Protein AF-A0A9E4T5V3-F1 (afdb_monomer_lite)

pLDDT: mean 84.95, std 10.55, range [39.22, 95.31]

Radius of gyration: 14.75 Å; chains: 1; bounding box: 34×35×38 Å

Structure (mmCIF, N/CA/C/O backbone):
data_AF-A0A9E4T5V3-F1
#
_entry.id   AF-A0A9E4T5V3-F1
#
loop_
_atom_site.group_PDB
_atom_site.id
_atom_site.type_symbol
_atom_site.label_atom_id
_atom_site.label_alt_id
_atom_site.label_comp_id
_atom_site.label_asym_id
_atom_site.label_entity_id
_atom_site.label_seq_id
_ato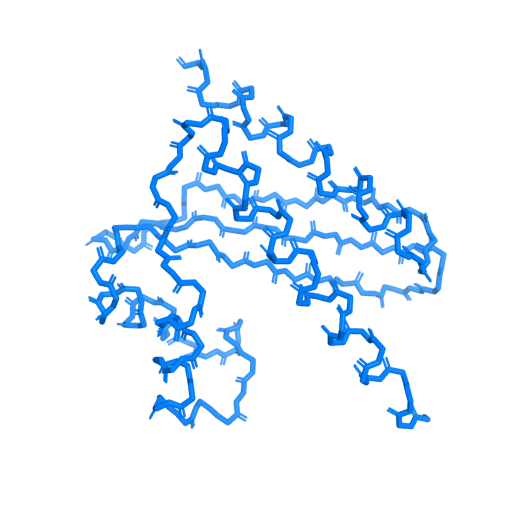m_site.pdbx_PDB_ins_code
_atom_site.Cartn_x
_atom_site.Cartn_y
_atom_site.Cartn_z
_atom_site.occupancy
_atom_site.B_iso_or_equiv
_atom_site.auth_seq_id
_atom_site.auth_comp_id
_atom_site.auth_asym_id
_atom_site.auth_atom_id
_atom_site.pdbx_PDB_model_num
ATOM 1 N N . MET A 1 1 ? 10.022 -7.670 -22.478 1.00 39.22 1 MET A N 1
ATOM 2 C CA . MET A 1 1 ? 11.188 -8.328 -21.846 1.00 39.22 1 MET A CA 1
ATOM 3 C C . MET A 1 1 ? 10.758 -8.924 -20.509 1.00 39.22 1 MET A C 1
ATOM 5 O O . MET A 1 1 ? 10.274 -8.164 -19.676 1.00 39.22 1 MET A O 1
ATOM 9 N N . PRO A 1 2 ? 10.907 -10.242 -20.301 1.00 46.75 2 PRO A N 1
ATOM 10 C CA . PRO A 1 2 ? 10.394 -10.945 -19.115 1.00 46.75 2 PRO A CA 1
ATOM 11 C C . PRO A 1 2 ? 11.007 -10.487 -17.773 1.00 46.75 2 PRO A C 1
ATOM 13 O O . PRO A 1 2 ? 10.329 -10.527 -16.754 1.00 46.75 2 PRO A O 1
ATOM 16 N N . GLY A 1 3 ? 12.224 -9.925 -17.757 1.00 57.88 3 GLY A N 1
ATOM 17 C CA . GLY A 1 3 ? 12.866 -9.445 -16.517 1.00 57.88 3 GLY A CA 1
ATOM 18 C C . GLY A 1 3 ? 12.208 -8.222 -15.853 1.00 57.88 3 GLY A C 1
ATOM 19 O O . GLY A 1 3 ? 12.459 -7.940 -14.683 1.00 57.88 3 GLY A O 1
ATOM 20 N N . GLY A 1 4 ? 11.345 -7.491 -16.568 1.00 69.88 4 GLY A N 1
ATOM 21 C CA . GLY A 1 4 ? 10.636 -6.337 -16.008 1.00 69.88 4 GLY A CA 1
ATOM 22 C C . GLY A 1 4 ? 9.551 -6.722 -14.998 1.00 69.88 4 GLY A C 1
ATOM 23 O O . GLY A 1 4 ? 9.369 -6.014 -14.010 1.00 69.88 4 GLY A O 1
ATOM 24 N N . GLN A 1 5 ? 8.851 -7.839 -15.221 1.00 76.25 5 GLN A N 1
ATOM 25 C CA . GLN A 1 5 ? 7.777 -8.300 -14.334 1.00 76.25 5 GLN A CA 1
ATOM 26 C C . GLN A 1 5 ? 8.331 -8.857 -13.022 1.00 76.25 5 GLN A C 1
ATOM 28 O O . GLN A 1 5 ? 7.888 -8.436 -11.959 1.00 76.25 5 GLN A O 1
ATOM 33 N N . GLU A 1 6 ? 9.369 -9.696 -13.081 1.00 82.94 6 GLU A N 1
ATOM 34 C CA . GLU A 1 6 ? 10.003 -10.259 -11.882 1.00 82.94 6 GLU A CA 1
ATOM 35 C C . GLU A 1 6 ? 10.597 -9.167 -10.975 1.00 82.94 6 GLU A C 1
ATOM 37 O O . GLU A 1 6 ? 10.429 -9.191 -9.755 1.00 82.94 6 GLU A O 1
ATOM 42 N N . ARG A 1 7 ? 11.249 -8.154 -11.564 1.00 86.56 7 ARG A N 1
ATOM 43 C CA . ARG A 1 7 ? 11.738 -6.992 -10.811 1.00 86.56 7 ARG A CA 1
ATOM 44 C C . ARG A 1 7 ? 10.594 -6.247 -10.127 1.00 86.56 7 ARG A C 1
ATOM 46 O O . ARG A 1 7 ? 10.719 -5.913 -8.952 1.00 86.56 7 ARG A O 1
ATOM 53 N N . ASN A 1 8 ? 9.515 -5.954 -10.855 1.00 87.12 8 ASN A N 1
ATOM 54 C CA . ASN A 1 8 ? 8.381 -5.225 -10.288 1.00 87.12 8 ASN A CA 1
ATOM 55 C C . ASN A 1 8 ? 7.730 -6.027 -9.153 1.00 87.12 8 ASN A C 1
ATOM 57 O O . ASN A 1 8 ? 7.416 -5.434 -8.128 1.00 87.12 8 ASN A O 1
ATOM 61 N N . GLN A 1 9 ? 7.612 -7.352 -9.291 1.00 86.25 9 GLN A N 1
ATOM 62 C CA . GLN A 1 9 ? 7.095 -8.216 -8.228 1.00 86.25 9 GLN A CA 1
ATOM 63 C C . GLN A 1 9 ? 7.963 -8.126 -6.970 1.00 86.25 9 GLN A C 1
ATOM 65 O O . GLN A 1 9 ? 7.464 -7.795 -5.902 1.00 86.25 9 GLN A O 1
ATOM 70 N N . LYS A 1 10 ? 9.289 -8.268 -7.104 1.00 89.25 10 LYS A N 1
ATOM 71 C CA . LYS A 1 10 ? 10.218 -8.112 -5.969 1.00 89.25 10 LYS A CA 1
ATOM 72 C C . LYS A 1 10 ? 10.104 -6.739 -5.303 1.00 89.25 10 LYS A C 1
ATOM 74 O O . LYS A 1 10 ? 10.257 -6.625 -4.087 1.00 89.25 10 LYS A O 1
ATOM 79 N N . MET A 1 11 ? 9.870 -5.685 -6.086 1.00 90.25 11 MET A N 1
ATOM 80 C CA . MET A 1 11 ? 9.649 -4.340 -5.552 1.00 90.25 11 MET A CA 1
ATOM 81 C C . MET A 1 11 ? 8.321 -4.240 -4.796 1.00 90.25 11 MET A C 1
ATOM 83 O O . MET A 1 11 ? 8.307 -3.664 -3.711 1.00 90.25 11 MET A O 1
ATOM 87 N N . LEU A 1 12 ? 7.242 -4.829 -5.318 1.00 90.50 12 LEU A N 1
ATOM 88 C CA . LEU A 1 12 ? 5.949 -4.901 -4.635 1.00 90.50 12 LEU A CA 1
ATOM 89 C C . LEU A 1 12 ? 6.041 -5.707 -3.335 1.00 90.50 12 LEU A C 1
ATOM 91 O O . LEU A 1 12 ? 5.535 -5.246 -2.318 1.00 90.50 12 LEU A O 1
ATOM 95 N N . ASP A 1 13 ? 6.756 -6.832 -3.308 1.00 89.56 13 ASP A N 1
ATOM 96 C CA . ASP A 1 13 ? 6.917 -7.650 -2.096 1.00 89.56 13 ASP A CA 1
ATOM 97 C C . ASP A 1 13 ? 7.687 -6.903 -1.000 1.00 89.56 13 ASP A C 1
ATOM 99 O O . ASP A 1 13 ? 7.394 -7.009 0.194 1.00 89.56 13 ASP A O 1
ATOM 103 N N . LYS A 1 14 ? 8.719 -6.143 -1.386 1.00 90.94 14 LYS A N 1
ATOM 104 C CA . LYS A 1 14 ? 9.448 -5.266 -0.459 1.00 90.94 14 LYS A CA 1
ATOM 105 C C . LYS A 1 14 ? 8.551 -4.145 0.057 1.00 90.94 14 LYS A C 1
ATOM 107 O O . LYS A 1 14 ? 8.563 -3.863 1.251 1.00 90.94 14 LYS A O 1
ATOM 112 N N . LEU A 1 15 ? 7.784 -3.521 -0.834 1.00 92.56 15 LEU A N 1
ATOM 113 C CA . LEU A 1 15 ? 6.906 -2.409 -0.497 1.00 92.56 15 LEU A CA 1
ATOM 114 C C . LEU A 1 15 ? 5.768 -2.851 0.432 1.00 92.56 15 LEU A C 1
ATOM 116 O O . LEU A 1 15 ? 5.503 -2.183 1.423 1.00 92.56 15 LEU A O 1
ATOM 120 N N . THR A 1 16 ? 5.158 -4.001 0.147 1.00 91.31 16 THR A N 1
ATOM 121 C CA . THR A 1 16 ? 4.079 -4.603 0.943 1.00 91.31 16 THR A CA 1
ATOM 122 C C . THR A 1 16 ? 4.551 -4.878 2.36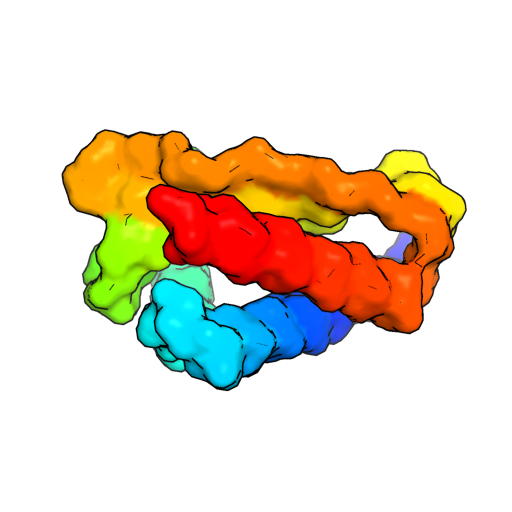5 1.00 91.31 16 THR A C 1
ATOM 124 O O . THR A 1 16 ? 3.910 -4.440 3.317 1.00 91.31 16 THR A O 1
ATOM 127 N N . ARG A 1 17 ? 5.729 -5.503 2.517 1.00 91.25 17 ARG A N 1
ATOM 128 C CA . ARG A 1 17 ? 6.352 -5.715 3.833 1.00 91.25 17 ARG A CA 1
ATOM 129 C C . ARG A 1 17 ? 6.624 -4.401 4.555 1.00 91.25 17 ARG A C 1
ATOM 131 O O . ARG A 1 17 ? 6.217 -4.244 5.696 1.00 91.25 17 ARG A O 1
ATOM 138 N N . TYR A 1 18 ? 7.242 -3.437 3.871 1.00 93.12 18 TYR A N 1
ATOM 139 C CA . TYR A 1 18 ? 7.541 -2.134 4.461 1.00 93.12 18 TYR A CA 1
ATOM 140 C C . TYR A 1 18 ? 6.285 -1.409 4.963 1.00 93.12 18 TYR A C 1
ATOM 142 O O . TYR A 1 18 ? 6.291 -0.861 6.064 1.00 93.12 18 TYR A O 1
ATOM 150 N N . ILE A 1 19 ? 5.213 -1.396 4.167 1.00 92.94 19 ILE A N 1
ATOM 151 C CA . ILE A 1 19 ? 3.940 -0.771 4.538 1.00 92.94 19 ILE A CA 1
ATOM 152 C C . ILE A 1 19 ? 3.319 -1.512 5.728 1.00 92.94 19 ILE A C 1
ATOM 154 O O . ILE A 1 19 ? 2.950 -0.857 6.699 1.00 92.94 19 ILE A O 1
ATOM 158 N N . GLY A 1 20 ? 3.248 -2.847 5.688 1.00 91.19 20 GLY A N 1
ATOM 159 C CA . GLY A 1 20 ? 2.712 -3.652 6.791 1.00 91.19 20 GLY A CA 1
ATOM 160 C C . GLY A 1 20 ? 3.465 -3.414 8.102 1.00 91.19 20 GLY A C 1
ATOM 161 O O . GLY A 1 20 ? 2.854 -3.074 9.115 1.00 91.19 20 GLY A O 1
ATOM 162 N N . ASP A 1 21 ? 4.797 -3.474 8.065 1.00 92.00 21 ASP A N 1
ATOM 163 C CA . ASP A 1 21 ? 5.649 -3.199 9.224 1.00 92.00 21 ASP A CA 1
ATOM 164 C C . ASP A 1 21 ? 5.453 -1.770 9.740 1.00 92.00 21 ASP A C 1
ATOM 166 O O . ASP A 1 21 ? 5.356 -1.552 10.945 1.00 92.00 21 ASP A O 1
ATOM 170 N N . SER A 1 22 ? 5.354 -0.787 8.839 1.00 92.25 22 SER A N 1
ATOM 171 C CA . SER A 1 22 ? 5.177 0.621 9.208 1.00 92.25 22 SER A CA 1
ATOM 172 C C . SER A 1 22 ? 3.814 0.890 9.847 1.00 92.25 22 SER A C 1
ATOM 174 O O . SER A 1 22 ? 3.738 1.656 10.805 1.00 92.25 22 SER A O 1
ATOM 176 N N . ILE A 1 23 ? 2.744 0.261 9.347 1.00 91.12 23 ILE A N 1
ATOM 177 C CA . ILE A 1 23 ? 1.392 0.356 9.919 1.00 91.12 23 ILE A CA 1
ATOM 178 C C . ILE A 1 23 ? 1.367 -0.259 11.320 1.00 91.12 23 ILE A C 1
ATOM 180 O O . ILE A 1 23 ? 0.855 0.367 12.251 1.00 91.12 23 ILE A O 1
ATOM 184 N N . HIS A 1 24 ? 1.964 -1.445 11.475 1.00 90.06 24 HIS A N 1
ATOM 185 C CA . HIS A 1 24 ? 2.055 -2.137 12.757 1.00 90.06 24 HIS A CA 1
ATOM 186 C C . HIS A 1 24 ? 2.893 -1.341 13.772 1.00 90.06 24 HIS A C 1
ATOM 188 O O . HIS A 1 24 ? 2.445 -1.088 14.887 1.00 90.06 24 HIS A O 1
ATOM 194 N N . GLN A 1 25 ? 4.087 -0.878 13.382 1.00 88.81 25 GLN A N 1
ATOM 195 C CA . GLN A 1 25 ? 4.974 -0.081 14.243 1.00 88.81 25 GLN A CA 1
ATOM 196 C C . GLN A 1 25 ? 4.368 1.269 14.635 1.00 88.81 25 GLN A C 1
ATOM 198 O O . GLN A 1 25 ? 4.618 1.758 15.734 1.00 88.81 25 GLN A O 1
ATOM 203 N N . ALA A 1 26 ? 3.581 1.881 13.749 1.00 87.75 26 ALA A N 1
ATOM 204 C CA . ALA A 1 26 ? 2.878 3.122 14.043 1.00 87.75 26 ALA A CA 1
ATOM 205 C C . ALA A 1 26 ? 1.634 2.916 14.929 1.00 87.75 26 ALA A C 1
ATOM 207 O O . ALA A 1 26 ? 1.030 3.909 15.330 1.00 87.75 26 ALA A O 1
ATOM 208 N N . GLY A 1 27 ? 1.252 1.668 15.231 1.00 87.62 27 GLY A N 1
ATOM 209 C CA . GLY A 1 27 ? 0.078 1.344 16.045 1.00 87.62 27 GLY A CA 1
ATOM 210 C C . GLY A 1 27 ? -1.251 1.703 15.377 1.00 87.62 27 GLY A C 1
ATOM 211 O O . GLY A 1 27 ? -2.245 1.885 16.071 1.00 87.62 27 GLY A O 1
ATOM 212 N N . LEU A 1 28 ? -1.267 1.841 14.046 1.00 85.94 28 LEU A N 1
ATOM 213 C CA . LEU A 1 28 ? -2.451 2.263 13.293 1.00 85.94 28 LEU A CA 1
ATOM 214 C C . LEU A 1 28 ? -3.459 1.116 13.159 1.00 85.94 28 LEU A C 1
ATOM 216 O O . LEU A 1 28 ? -4.642 1.277 13.438 1.00 85.94 28 LEU A O 1
ATOM 220 N N . TYR A 1 29 ? -2.977 -0.060 12.763 1.00 88.06 29 TYR A N 1
ATOM 221 C CA . TYR A 1 29 ? -3.783 -1.270 12.648 1.00 88.06 29 TYR A CA 1
ATOM 222 C C . TYR A 1 29 ? -2.981 -2.483 13.111 1.00 88.06 29 TYR A C 1
ATOM 224 O O . TYR A 1 29 ? -1.752 -2.510 13.001 1.00 88.06 29 TYR A O 1
ATOM 232 N N . GLN A 1 30 ? -3.685 -3.516 13.573 1.00 87.44 30 GLN A N 1
ATOM 233 C CA . GLN A 1 30 ? -3.103 -4.849 13.670 1.00 87.44 30 GLN A CA 1
ATOM 234 C C . GLN A 1 30 ? -3.037 -5.446 12.266 1.00 87.44 30 GLN A C 1
ATOM 236 O O . GLN A 1 30 ? -4.050 -5.572 11.581 1.00 87.44 30 GLN A O 1
ATOM 241 N N . VAL A 1 31 ? -1.823 -5.757 11.821 1.00 89.88 31 VAL A N 1
ATOM 242 C CA . VAL A 1 31 ? -1.576 -6.274 10.476 1.00 89.88 31 VAL A CA 1
ATOM 243 C C . VAL A 1 31 ? -1.555 -7.792 10.537 1.00 89.88 31 VAL A C 1
ATOM 245 O O . VAL A 1 31 ? -0.746 -8.384 11.253 1.00 89.88 31 VAL A O 1
ATOM 248 N N . VAL A 1 32 ? -2.452 -8.418 9.779 1.00 88.44 32 VAL A N 1
ATOM 249 C CA . VAL A 1 32 ? -2.491 -9.873 9.620 1.00 88.44 32 VAL A CA 1
ATOM 250 C C . VAL A 1 32 ? -1.189 -10.356 8.979 1.00 88.44 32 VAL A C 1
ATOM 252 O O . VAL A 1 32 ? -0.581 -9.666 8.159 1.00 88.44 32 VAL A O 1
ATOM 255 N N . SER A 1 33 ? -0.741 -11.560 9.342 1.00 85.12 33 SER A N 1
ATOM 256 C CA . SER A 1 33 ? 0.487 -12.127 8.787 1.00 85.12 33 SER A CA 1
ATOM 257 C C . SER A 1 33 ? 0.421 -12.209 7.261 1.00 85.12 33 SER A C 1
ATOM 259 O O . SER A 1 33 ? -0.438 -12.896 6.705 1.00 85.12 33 SER A O 1
ATOM 261 N N . GLN A 1 34 ? 1.401 -11.612 6.578 1.00 81.88 34 GLN A N 1
ATOM 262 C CA . GLN A 1 34 ? 1.501 -11.695 5.118 1.00 81.88 34 GLN A CA 1
ATOM 263 C C . GLN A 1 34 ? 1.561 -13.150 4.622 1.00 81.88 34 GLN A C 1
ATOM 265 O O . GLN A 1 34 ? 1.058 -13.454 3.549 1.00 81.88 34 GLN A O 1
ATOM 270 N N . ASN A 1 35 ? 2.111 -14.076 5.414 1.00 83.50 35 ASN A N 1
ATOM 271 C CA . ASN A 1 35 ? 2.150 -15.498 5.059 1.00 83.50 35 ASN A CA 1
ATOM 272 C C . ASN A 1 35 ? 0.767 -16.166 5.106 1.00 83.50 35 ASN A C 1
ATOM 274 O O . ASN A 1 35 ? 0.555 -17.173 4.437 1.00 83.50 35 ASN A O 1
ATOM 278 N N . GLN A 1 36 ? -0.156 -15.679 5.939 1.00 83.44 36 GLN A N 1
ATOM 279 C CA . GLN A 1 36 ? -1.544 -16.154 5.940 1.00 83.44 36 GLN A CA 1
ATOM 280 C C . GLN A 1 36 ? -2.291 -15.591 4.732 1.00 83.44 36 GLN A C 1
ATOM 282 O O . GLN A 1 36 ? -2.941 -16.350 4.024 1.00 83.44 36 GLN A O 1
ATOM 287 N N . VAL A 1 37 ? -2.105 -14.299 4.444 1.00 83.31 37 VAL A N 1
ATOM 288 C CA . VAL A 1 37 ? -2.694 -13.644 3.267 1.00 83.31 37 VAL A CA 1
ATOM 289 C C . VAL A 1 37 ? -2.212 -14.296 1.971 1.00 83.31 37 VAL A C 1
ATOM 291 O O . VAL A 1 37 ? -3.030 -14.641 1.129 1.00 83.31 37 VAL A O 1
ATOM 294 N N . ASN A 1 38 ? -0.904 -14.530 1.819 1.00 81.81 38 ASN A N 1
ATOM 295 C CA . ASN A 1 38 ? -0.349 -15.171 0.624 1.00 81.81 38 ASN A CA 1
ATOM 296 C C . ASN A 1 38 ? -0.922 -16.575 0.415 1.00 81.81 38 ASN A C 1
ATOM 298 O O . ASN A 1 38 ? -1.297 -16.904 -0.702 1.00 81.81 38 ASN A O 1
ATOM 302 N N . ARG A 1 39 ? -1.053 -17.369 1.488 1.00 82.50 39 ARG A N 1
ATOM 303 C CA . ARG A 1 39 ? -1.684 -18.694 1.413 1.00 82.50 39 ARG A CA 1
ATOM 304 C C . ARG A 1 39 ? -3.148 -18.605 1.002 1.00 82.50 39 ARG A C 1
ATOM 306 O O . ARG A 1 39 ? -3.544 -19.307 0.089 1.00 82.50 39 ARG A O 1
ATOM 313 N N . ALA A 1 40 ? -3.919 -17.696 1.598 1.00 80.06 40 ALA A N 1
ATOM 314 C CA . ALA A 1 40 ? -5.314 -17.489 1.212 1.00 80.06 40 ALA A CA 1
ATOM 315 C C . ALA A 1 40 ? -5.447 -17.089 -0.271 1.00 80.06 40 ALA A C 1
ATOM 317 O O . ALA A 1 40 ? -6.307 -17.604 -0.977 1.00 80.06 40 ALA A O 1
ATOM 318 N N . VAL A 1 41 ? -4.564 -16.216 -0.770 1.00 79.25 41 VAL A N 1
ATOM 319 C CA . VAL A 1 41 ? -4.531 -15.811 -2.187 1.00 79.25 41 VAL A CA 1
ATOM 320 C C . VAL A 1 41 ? -4.157 -16.978 -3.105 1.00 79.25 41 VAL A C 1
ATOM 322 O O . VAL A 1 41 ? -4.765 -17.139 -4.164 1.00 79.25 41 VAL A O 1
ATOM 325 N N . GLU A 1 42 ? -3.165 -17.784 -2.719 1.00 78.19 42 GLU A N 1
ATOM 326 C CA . GLU A 1 42 ? -2.754 -18.985 -3.455 1.00 78.19 42 GLU A CA 1
ATOM 327 C C . GLU A 1 42 ? -3.887 -20.023 -3.509 1.00 78.19 42 GLU A C 1
ATOM 329 O O . GLU A 1 42 ? -4.205 -20.516 -4.595 1.00 78.19 42 GLU A O 1
ATOM 334 N N . ASP A 1 43 ? -4.534 -20.284 -2.370 1.00 76.12 43 ASP A N 1
ATOM 335 C CA . ASP A 1 43 ? -5.653 -21.223 -2.213 1.00 76.12 43 ASP A CA 1
ATOM 336 C C . ASP A 1 43 ? -6.895 -20.778 -2.996 1.00 76.12 43 ASP A C 1
ATOM 338 O O . ASP A 1 43 ? -7.631 -21.605 -3.536 1.00 76.12 43 ASP A O 1
ATOM 342 N N . ALA A 1 44 ? -7.128 -19.467 -3.098 1.00 71.62 44 ALA A N 1
ATOM 343 C CA . ALA A 1 44 ? -8.264 -18.921 -3.829 1.00 71.62 44 ALA A CA 1
ATOM 344 C C . ALA A 1 44 ? -8.133 -19.073 -5.358 1.00 71.62 44 ALA A C 1
ATOM 346 O O . ALA A 1 44 ? -9.104 -18.825 -6.072 1.00 71.62 44 ALA A O 1
ATOM 347 N N . HIS A 1 45 ? -6.962 -19.482 -5.873 1.00 70.00 45 HIS A N 1
ATOM 348 C CA . HIS A 1 45 ? -6.714 -19.752 -7.296 1.00 70.00 45 HIS A CA 1
ATOM 349 C C . HIS A 1 45 ? -7.257 -18.662 -8.238 1.00 70.00 45 HIS A C 1
ATOM 351 O O . HIS A 1 45 ? -7.823 -18.954 -9.291 1.00 70.00 45 HIS A O 1
ATOM 357 N N . LEU A 1 46 ? -7.064 -17.391 -7.868 1.00 64.31 46 LEU A N 1
ATOM 358 C CA . LEU A 1 46 ? -7.761 -16.256 -8.483 1.00 64.31 46 LEU A CA 1
ATOM 359 C C . LEU A 1 46 ? -7.569 -16.144 -10.004 1.00 64.31 46 LEU A C 1
ATOM 361 O O . LEU A 1 46 ? -8.403 -15.561 -10.691 1.00 64.31 46 LEU A O 1
ATOM 365 N N . GLY A 1 47 ? -6.451 -16.646 -10.541 1.00 61.31 47 GLY A N 1
ATOM 366 C CA . GLY A 1 47 ? -6.121 -16.554 -11.970 1.00 61.31 47 GLY A CA 1
ATOM 367 C C . GLY A 1 47 ? -5.950 -15.117 -12.489 1.00 61.31 47 GLY A C 1
ATOM 368 O O . G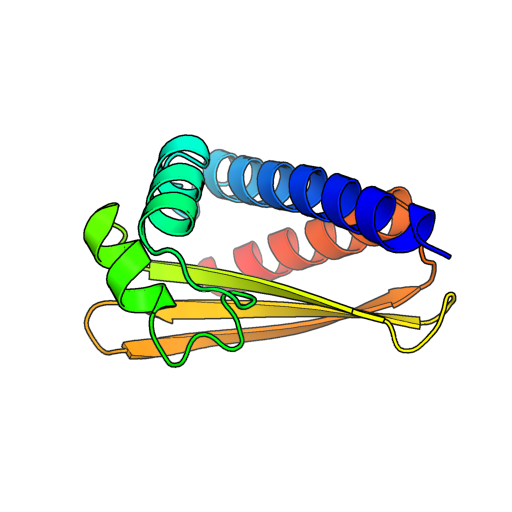LY A 1 47 ? -5.765 -14.917 -13.688 1.00 61.31 47 GLY A O 1
ATOM 369 N N . THR A 1 48 ? -6.016 -14.118 -11.601 1.00 61.44 48 THR A N 1
ATOM 370 C CA . THR A 1 48 ? -6.004 -12.680 -11.885 1.00 61.44 48 THR A CA 1
ATOM 371 C C . THR A 1 48 ? -5.420 -11.900 -10.699 1.00 61.44 48 THR A C 1
ATOM 373 O O . THR A 1 48 ? -5.297 -12.434 -9.596 1.00 61.44 48 THR A O 1
ATOM 376 N N . ASP A 1 49 ? -5.060 -10.632 -10.914 1.00 66.50 49 ASP A N 1
ATOM 377 C CA . ASP A 1 49 ? -4.669 -9.721 -9.830 1.00 66.50 49 ASP A CA 1
ATOM 378 C C . ASP A 1 49 ? -5.856 -9.498 -8.877 1.00 66.50 49 ASP A C 1
ATOM 380 O O . ASP A 1 49 ? -6.983 -9.328 -9.342 1.00 66.50 49 ASP A O 1
ATOM 384 N N . ILE A 1 50 ? -5.603 -9.346 -7.570 1.00 68.38 50 ILE A N 1
ATOM 385 C CA . ILE A 1 50 ? -6.638 -9.053 -6.549 1.00 68.38 50 ILE A CA 1
ATOM 386 C C . ILE A 1 50 ? -7.551 -7.882 -6.968 1.00 68.38 50 ILE A C 1
ATOM 388 O O . ILE A 1 50 ? -8.755 -7.916 -6.749 1.00 68.38 50 ILE A O 1
ATOM 392 N N . ARG A 1 51 ? -7.011 -6.877 -7.669 1.00 64.50 51 ARG A N 1
ATOM 393 C CA . ARG A 1 51 ? -7.781 -5.732 -8.198 1.00 64.50 51 ARG A CA 1
ATOM 394 C C . ARG A 1 51 ? -8.884 -6.097 -9.188 1.00 64.50 51 ARG A C 1
ATOM 396 O O . ARG A 1 51 ? -9.875 -5.388 -9.290 1.00 64.50 51 ARG A O 1
ATOM 403 N N . ASN A 1 52 ? -8.667 -7.147 -9.968 1.00 63.38 52 ASN A N 1
ATOM 404 C CA . ASN A 1 52 ? -9.559 -7.581 -11.040 1.00 63.38 52 ASN A CA 1
ATOM 405 C C . ASN A 1 52 ? -10.415 -8.772 -10.602 1.00 63.38 52 ASN A C 1
ATOM 407 O O . ASN A 1 52 ? -11.045 -9.428 -11.427 1.00 63.38 52 ASN A O 1
ATOM 411 N N . CYS A 1 53 ? -10.392 -9.079 -9.309 1.00 66.50 53 CYS A N 1
ATOM 412 C CA . CYS A 1 53 ? -10.957 -10.286 -8.746 1.00 66.50 53 CYS A CA 1
ATOM 413 C C . CYS A 1 53 ? -12.429 -10.136 -8.325 1.00 66.50 53 CYS A C 1
ATOM 415 O O . CYS A 1 53 ? -12.993 -11.046 -7.731 1.00 66.50 53 CYS A O 1
ATOM 417 N N . ASN A 1 54 ? -13.066 -9.004 -8.649 1.00 64.00 54 ASN A N 1
ATOM 418 C CA . ASN A 1 54 ? -14.487 -8.743 -8.404 1.00 64.00 54 ASN A CA 1
ATOM 419 C C . ASN A 1 54 ? -14.929 -9.071 -6.963 1.00 64.00 54 ASN A C 1
ATOM 421 O O . ASN A 1 54 ? -15.714 -9.993 -6.766 1.00 64.00 54 ASN A O 1
ATOM 425 N N . LEU A 1 55 ? -14.468 -8.292 -5.975 1.00 66.75 55 LEU A N 1
ATOM 426 C CA . LEU A 1 55 ? -14.848 -8.384 -4.551 1.00 66.75 55 LEU A CA 1
ATOM 427 C C . LEU A 1 55 ? -14.215 -9.547 -3.767 1.00 66.75 55 LEU A C 1
ATOM 429 O O . LEU A 1 55 ? -14.433 -9.644 -2.559 1.00 66.75 55 LEU A O 1
ATOM 433 N N . CYS A 1 56 ? -13.384 -10.392 -4.386 1.00 73.81 56 CYS A N 1
ATOM 434 C CA . CYS A 1 56 ? -12.731 -11.482 -3.655 1.00 73.81 56 CYS A CA 1
ATOM 435 C C . CYS A 1 56 ? -11.771 -10.991 -2.557 1.00 73.81 56 CYS A C 1
ATOM 437 O O . CYS A 1 56 ? -11.423 -11.755 -1.656 1.00 73.81 56 CYS A O 1
ATOM 439 N N . GLU A 1 57 ? -11.360 -9.716 -2.584 1.00 74.75 57 GLU A N 1
ATOM 440 C CA . GLU A 1 57 ? -10.574 -9.120 -1.506 1.00 74.75 57 GLU A CA 1
ATOM 441 C C . GLU A 1 57 ? -11.298 -9.178 -0.151 1.00 74.75 57 GLU A C 1
ATOM 443 O O . GLU A 1 57 ? -10.644 -9.307 0.884 1.00 74.75 57 GLU A O 1
ATOM 448 N N . TYR A 1 58 ? -12.635 -9.136 -0.149 1.00 81.19 58 TYR A N 1
ATOM 449 C CA . TYR A 1 58 ? -13.438 -9.251 1.063 1.00 81.19 58 TYR A CA 1
ATOM 450 C C . TYR A 1 58 ? -13.461 -10.683 1.585 1.00 81.19 58 TYR A C 1
ATOM 452 O O . TYR A 1 58 ? -13.276 -10.891 2.780 1.00 81.19 58 TYR A O 1
ATOM 460 N N . ASP A 1 59 ? -13.631 -11.671 0.706 1.00 80.38 59 ASP A N 1
ATOM 461 C CA . ASP A 1 59 ? -13.645 -13.083 1.098 1.00 80.38 59 ASP A CA 1
ATOM 462 C C . ASP A 1 59 ? -12.281 -13.526 1.640 1.00 80.38 59 ASP A C 1
ATOM 464 O O . ASP A 1 59 ? -12.211 -14.160 2.694 1.00 80.38 59 ASP A O 1
ATOM 468 N N . LEU A 1 60 ? -11.194 -13.097 0.991 1.00 82.62 60 LEU A N 1
ATOM 469 C CA . LEU A 1 60 ? -9.831 -13.310 1.478 1.00 82.62 60 LEU A CA 1
ATOM 470 C C . LEU A 1 60 ? -9.611 -12.666 2.846 1.00 82.62 60 LEU A C 1
ATOM 472 O O . LEU A 1 60 ? -9.019 -13.282 3.730 1.00 82.62 60 LEU A O 1
ATOM 476 N N . ALA A 1 61 ? -10.099 -11.437 3.035 1.00 83.94 61 ALA A N 1
ATOM 477 C CA . ALA A 1 61 ? -9.986 -10.752 4.313 1.00 83.94 61 ALA A CA 1
ATOM 478 C C . ALA A 1 61 ? -10.774 -11.474 5.414 1.00 83.94 61 ALA A C 1
ATOM 480 O O . ALA A 1 61 ? -10.229 -11.683 6.494 1.00 83.94 61 ALA A O 1
ATOM 481 N N . ARG A 1 62 ? -11.998 -11.947 5.135 1.00 84.56 62 ARG A N 1
ATOM 482 C CA . ARG A 1 62 ? -12.782 -12.759 6.084 1.00 84.56 62 ARG A CA 1
ATOM 483 C C . ARG A 1 62 ? -12.074 -14.068 6.434 1.00 84.56 62 ARG A C 1
ATOM 485 O O . ARG A 1 62 ? -12.069 -14.447 7.600 1.00 84.56 62 ARG A O 1
ATOM 492 N N . GLN A 1 63 ? -11.457 -14.736 5.457 1.00 84.62 63 GLN A N 1
ATOM 493 C CA . GLN A 1 63 ? -10.733 -15.995 5.674 1.00 84.62 63 GLN A CA 1
ATOM 494 C C . GLN A 1 63 ? -9.549 -15.834 6.634 1.00 84.62 63 GLN A C 1
ATOM 496 O O . GLN A 1 63 ? -9.220 -16.766 7.366 1.00 84.62 63 GLN A O 1
ATOM 501 N N . VAL A 1 64 ? -8.916 -14.661 6.640 1.00 86.19 64 VAL A N 1
ATOM 502 C CA . VAL A 1 64 ? -7.805 -14.344 7.546 1.00 86.19 64 VAL A CA 1
ATOM 503 C C . VAL A 1 64 ? -8.238 -13.517 8.763 1.00 86.19 64 VAL A C 1
ATOM 505 O O . VAL A 1 64 ? -7.390 -12.922 9.424 1.00 86.19 64 VAL A O 1
ATOM 508 N N . GLU A 1 65 ? -9.546 -13.468 9.046 1.00 84.31 65 GLU A N 1
ATOM 509 C CA . GLU A 1 65 ? -10.153 -12.735 10.171 1.00 84.31 65 GLU A CA 1
ATOM 510 C C . GLU A 1 65 ? -9.838 -11.221 10.173 1.00 84.31 65 GLU A C 1
ATOM 512 O O . GLU A 1 65 ? -9.826 -10.556 11.208 1.00 84.31 65 GLU A O 1
ATOM 517 N N . GLY A 1 66 ? -9.590 -10.647 8.995 1.00 87.56 66 GLY A N 1
ATOM 518 C CA . GLY A 1 66 ? -9.354 -9.222 8.803 1.00 87.56 66 GLY A CA 1
ATOM 519 C C . GLY A 1 66 ? -10.654 -8.421 8.719 1.00 87.56 66 GLY A C 1
ATOM 520 O O . GLY A 1 66 ? -11.483 -8.646 7.843 1.00 87.56 66 GLY A O 1
ATOM 521 N N . GLU A 1 67 ? -10.806 -7.411 9.578 1.00 88.69 67 GLU A N 1
ATOM 522 C CA . GLU A 1 67 ? -11.946 -6.477 9.529 1.00 88.69 67 GLU A CA 1
ATOM 523 C C . GLU A 1 67 ? -11.865 -5.471 8.371 1.00 88.69 67 GLU A C 1
ATOM 525 O O . GLU A 1 67 ? -12.862 -4.876 7.956 1.00 88.69 67 GLU A O 1
ATOM 530 N N . LYS A 1 68 ? -10.646 -5.198 7.903 1.00 90.56 68 LYS A N 1
ATOM 531 C CA . LYS A 1 68 ? -10.347 -4.202 6.874 1.00 90.56 68 LYS A CA 1
ATOM 532 C C . LYS A 1 68 ? -9.364 -4.806 5.893 1.00 90.56 68 LYS A C 1
ATOM 534 O O . LYS A 1 68 ? -8.429 -5.496 6.295 1.00 90.56 68 LYS A O 1
ATOM 539 N N . VAL A 1 69 ? -9.549 -4.498 4.618 1.00 90.00 69 VAL A N 1
ATOM 540 C CA . VAL A 1 69 ? -8.650 -4.924 3.550 1.00 90.00 69 VAL A CA 1
ATOM 541 C C . VAL A 1 69 ? -8.004 -3.707 2.916 1.00 90.00 69 VAL A C 1
ATOM 543 O O . VAL A 1 69 ? -8.682 -2.757 2.529 1.00 90.00 69 VAL A O 1
ATOM 546 N N . MET A 1 70 ? -6.677 -3.730 2.830 1.00 89.81 70 MET A N 1
ATOM 547 C CA . MET A 1 70 ? -5.907 -2.720 2.119 1.00 89.81 70 MET A CA 1
ATOM 548 C C . MET A 1 70 ? -5.384 -3.321 0.820 1.00 89.81 70 MET A C 1
ATOM 550 O O . MET A 1 70 ? -4.619 -4.281 0.842 1.00 89.81 70 MET A O 1
ATOM 554 N N . THR A 1 71 ? -5.763 -2.725 -0.305 1.00 89.19 71 THR A N 1
ATOM 555 C CA . THR A 1 71 ? -5.252 -3.088 -1.628 1.00 89.19 71 THR A CA 1
ATOM 556 C C . THR A 1 71 ? -4.436 -1.933 -2.179 1.00 89.19 71 THR A C 1
ATOM 558 O O . THR A 1 71 ? -4.879 -0.787 -2.169 1.00 89.19 71 THR A O 1
ATOM 561 N N . GLY A 1 72 ? -3.235 -2.228 -2.668 1.00 90.12 72 GLY A N 1
ATOM 562 C CA . GLY A 1 72 ? -2.355 -1.239 -3.276 1.00 90.12 72 GLY A CA 1
ATOM 563 C C . GLY A 1 72 ? -1.863 -1.678 -4.644 1.00 90.12 72 GLY A C 1
ATOM 564 O O . GLY A 1 72 ? -1.612 -2.861 -4.870 1.00 90.12 72 GLY A O 1
ATOM 565 N N . TRP A 1 73 ? -1.697 -0.730 -5.564 1.00 91.00 73 TRP A N 1
ATOM 566 C CA . TRP A 1 73 ? -1.072 -1.002 -6.857 1.00 91.00 73 TRP A CA 1
ATOM 567 C C . TRP A 1 73 ? -0.284 0.176 -7.394 1.00 91.00 73 TRP A C 1
ATOM 569 O O . TRP A 1 73 ? -0.522 1.334 -7.060 1.00 91.00 73 TRP A O 1
ATOM 579 N N . ILE A 1 74 ? 0.656 -0.142 -8.279 1.00 91.38 74 ILE A N 1
ATOM 580 C CA . ILE A 1 74 ? 1.472 0.848 -8.968 1.00 91.38 74 ILE A CA 1
ATOM 581 C C . ILE A 1 74 ? 1.010 0.936 -10.413 1.00 91.38 74 ILE A C 1
ATOM 583 O O . ILE A 1 74 ? 1.131 -0.017 -11.182 1.00 91.38 74 ILE A O 1
ATOM 587 N N . TYR A 1 75 ? 0.506 2.103 -10.787 1.00 91.12 75 TYR A N 1
ATOM 588 C CA . TYR A 1 75 ? 0.216 2.443 -12.164 1.00 91.12 75 TYR A CA 1
ATOM 589 C C . TYR A 1 75 ? 1.447 3.092 -12.799 1.00 91.12 75 TYR A C 1
ATOM 591 O O . TYR A 1 75 ? 1.885 4.178 -12.415 1.00 91.12 75 TYR A O 1
ATOM 599 N N . LYS A 1 76 ? 2.052 2.393 -13.761 1.00 89.56 76 LYS A N 1
ATOM 600 C CA . LYS A 1 76 ? 3.256 2.849 -14.463 1.00 89.56 76 LYS A CA 1
ATOM 601 C C . LYS A 1 76 ? 2.860 3.488 -15.789 1.00 89.56 76 LYS A C 1
ATOM 603 O O . LYS A 1 76 ? 2.757 2.789 -16.792 1.00 89.56 76 LYS A O 1
ATOM 608 N N . MET A 1 77 ? 2.681 4.809 -15.804 1.00 88.06 77 MET A N 1
ATOM 609 C CA . MET A 1 77 ? 2.483 5.543 -17.062 1.00 88.06 77 MET A CA 1
ATOM 610 C C . MET A 1 77 ? 3.768 5.590 -17.895 1.00 88.06 77 MET A C 1
ATOM 612 O O . MET A 1 77 ? 3.731 5.498 -19.117 1.00 88.06 77 MET A O 1
ATOM 616 N N . SER A 1 78 ? 4.921 5.739 -17.236 1.00 84.12 78 SER A N 1
ATOM 617 C CA . SER A 1 78 ? 6.244 5.730 -17.868 1.00 84.12 78 SER A CA 1
ATOM 618 C C . SER A 1 78 ? 7.329 5.314 -16.867 1.00 84.12 78 SER A C 1
ATOM 620 O O . SER A 1 78 ? 7.057 5.086 -15.690 1.00 84.12 78 SER A O 1
ATOM 622 N N . ILE A 1 79 ? 8.588 5.262 -17.312 1.00 80.81 79 ILE A N 1
ATOM 623 C CA . ILE A 1 79 ? 9.743 5.086 -16.412 1.00 80.81 79 ILE A CA 1
ATOM 624 C C . ILE A 1 79 ? 9.972 6.296 -15.489 1.00 80.81 79 ILE A C 1
ATOM 626 O O . ILE A 1 79 ? 10.666 6.184 -14.476 1.00 80.81 79 ILE A O 1
ATOM 630 N N . LEU A 1 80 ? 9.423 7.462 -15.852 1.00 88.19 80 LEU A N 1
ATOM 631 C CA . LEU A 1 80 ? 9.616 8.716 -15.130 1.00 88.19 80 LEU A CA 1
ATOM 632 C C . LEU A 1 80 ? 8.446 9.038 -14.206 1.00 88.19 80 LEU A C 1
ATOM 634 O O . LEU A 1 80 ? 8.686 9.612 -13.153 1.00 88.19 80 LEU A O 1
ATOM 638 N N . VAL A 1 81 ? 7.214 8.707 -14.590 1.00 89.69 81 VAL A N 1
ATOM 639 C CA . VAL A 1 81 ? 5.989 9.075 -13.866 1.00 89.69 81 VAL A CA 1
ATOM 640 C C . VAL A 1 81 ? 5.195 7.819 -13.537 1.00 89.69 81 VAL A C 1
ATOM 642 O O . VAL A 1 81 ? 4.789 7.079 -14.438 1.00 89.69 81 VAL A O 1
ATOM 645 N N . LEU A 1 82 ? 5.024 7.582 -12.240 1.00 93.44 82 LEU A N 1
ATOM 646 C CA . LEU A 1 82 ? 4.327 6.440 -11.672 1.00 93.44 82 LEU A CA 1
ATOM 647 C C . LEU A 1 82 ? 3.356 6.942 -10.601 1.00 93.44 82 LEU A C 1
ATOM 649 O O . LEU A 1 82 ? 3.631 7.936 -9.930 1.00 93.44 82 LEU A O 1
ATOM 653 N N . THR A 1 83 ? 2.266 6.213 -10.408 1.00 94.50 83 THR A N 1
ATOM 654 C CA . THR A 1 83 ? 1.250 6.531 -9.404 1.00 94.50 83 THR A CA 1
ATOM 655 C C . THR A 1 83 ? 1.045 5.320 -8.508 1.00 94.50 83 THR A C 1
ATOM 657 O O . THR A 1 83 ? 0.846 4.208 -8.994 1.00 94.50 83 THR A O 1
ATOM 660 N N . MET A 1 84 ? 1.119 5.514 -7.194 1.00 94.88 84 MET A N 1
ATOM 661 C CA . MET A 1 84 ? 0.768 4.500 -6.203 1.00 94.88 84 MET A CA 1
ATOM 662 C C . MET A 1 84 ? -0.658 4.731 -5.737 1.00 94.88 84 MET A C 1
ATOM 664 O O . MET A 1 84 ? -0.943 5.755 -5.127 1.00 94.88 84 MET A O 1
ATOM 668 N N . HIS A 1 85 ? -1.533 3.777 -6.004 1.00 94.06 85 HIS A N 1
ATOM 669 C CA . HIS A 1 85 ? -2.904 3.792 -5.525 1.00 94.06 85 HIS A CA 1
ATOM 670 C C . HIS A 1 85 ? -3.024 2.901 -4.303 1.00 94.06 85 HIS A C 1
ATOM 672 O O . HIS A 1 85 ? -2.435 1.819 -4.276 1.00 94.06 85 HIS A O 1
ATOM 678 N N . ILE A 1 86 ? -3.789 3.359 -3.320 1.00 92.38 86 ILE A N 1
ATOM 679 C CA . ILE A 1 86 ? -4.102 2.622 -2.104 1.00 92.38 86 ILE A CA 1
ATOM 680 C C . ILE A 1 86 ? -5.590 2.766 -1.834 1.00 92.38 86 ILE A C 1
ATOM 682 O O . ILE A 1 86 ? -6.121 3.877 -1.815 1.00 92.38 86 ILE A O 1
ATOM 686 N N . GLU A 1 87 ? -6.230 1.636 -1.577 1.00 91.25 87 GLU A N 1
ATOM 687 C CA . GLU A 1 87 ? -7.607 1.560 -1.124 1.00 91.25 87 GLU A CA 1
ATOM 688 C C . GLU A 1 87 ? -7.675 0.768 0.172 1.00 91.25 87 GLU A C 1
ATOM 690 O O . GLU A 1 87 ? -7.125 -0.327 0.259 1.00 91.25 87 GLU A O 1
ATOM 695 N N . ILE A 1 88 ? -8.364 1.312 1.169 1.00 90.56 88 ILE A N 1
ATOM 696 C CA . ILE A 1 88 ? -8.709 0.610 2.402 1.00 90.56 88 ILE A CA 1
ATOM 697 C C . ILE A 1 88 ? -10.221 0.483 2.429 1.00 90.56 88 ILE A C 1
ATOM 699 O O . ILE A 1 88 ? -10.936 1.486 2.370 1.00 90.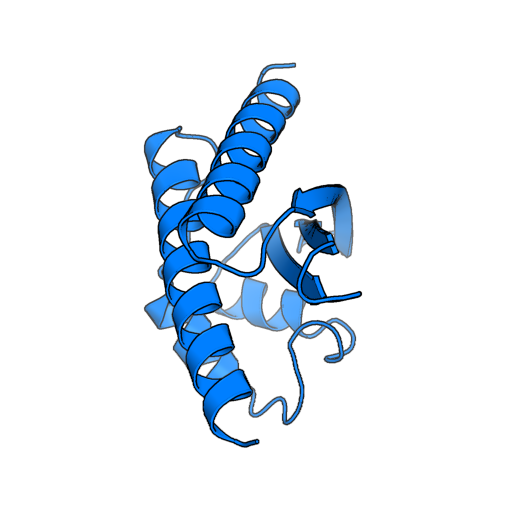56 88 ILE A O 1
ATOM 703 N N . LYS A 1 89 ? -10.702 -0.751 2.521 1.00 90.50 89 LYS A N 1
ATOM 704 C CA . LYS A 1 89 ? -12.124 -1.082 2.534 1.00 90.50 89 LYS A CA 1
ATOM 705 C C . LYS A 1 89 ? -12.475 -1.794 3.836 1.00 90.50 89 LYS A C 1
ATOM 707 O O . LYS A 1 89 ? -11.666 -2.549 4.374 1.00 90.50 89 LYS A O 1
ATOM 712 N N . ASN A 1 90 ? -13.669 -1.537 4.347 1.00 89.81 90 ASN A N 1
ATOM 713 C CA .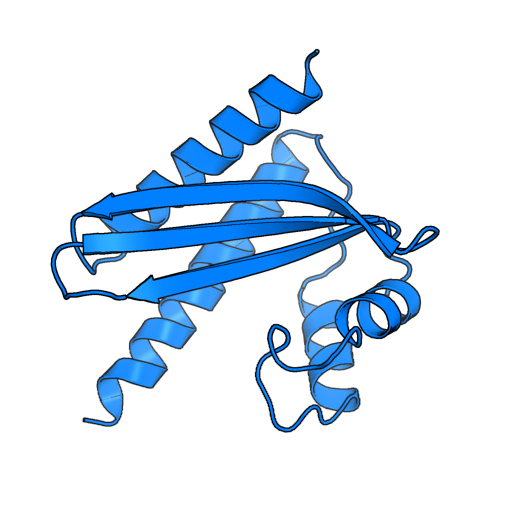 ASN A 1 90 ? -14.243 -2.254 5.475 1.00 89.81 90 ASN A CA 1
ATOM 714 C C . ASN A 1 90 ? -14.932 -3.521 4.958 1.00 89.81 90 ASN A C 1
ATOM 716 O O . ASN A 1 90 ? -15.678 -3.475 3.983 1.00 89.81 90 ASN A O 1
ATOM 720 N N . VAL A 1 91 ? -14.631 -4.654 5.588 1.00 88.44 91 VAL A N 1
ATOM 721 C CA . VAL A 1 91 ? -15.073 -5.979 5.140 1.00 88.44 91 VAL A CA 1
ATOM 722 C C . VAL A 1 91 ? -16.515 -6.273 5.544 1.00 88.44 91 VAL A C 1
ATOM 724 O O . VAL A 1 91 ? -17.197 -7.036 4.865 1.00 88.44 91 VAL A O 1
ATOM 727 N N . THR A 1 92 ? -16.996 -5.649 6.619 1.00 85.19 92 THR A N 1
ATOM 728 C CA . THR A 1 92 ? -18.331 -5.908 7.175 1.00 85.19 92 THR A CA 1
ATOM 729 C C . THR A 1 92 ? -19.444 -5.244 6.368 1.00 85.19 92 THR A C 1
ATOM 731 O O . THR A 1 92 ? -20.512 -5.824 6.202 1.00 85.19 92 THR A O 1
ATOM 734 N N . ASP A 1 93 ? -19.217 -4.020 5.892 1.00 85.56 93 ASP A N 1
ATOM 735 C CA . ASP A 1 93 ? -20.205 -3.214 5.161 1.00 85.56 93 ASP A CA 1
ATOM 736 C C . ASP A 1 93 ? -19.821 -2.976 3.692 1.00 85.56 93 ASP A C 1
ATOM 738 O O . ASP A 1 93 ? -20.531 -2.262 2.982 1.00 85.56 93 ASP A O 1
ATOM 742 N N . GLU A 1 94 ? -18.701 -3.561 3.253 1.00 84.94 94 GLU A N 1
ATOM 743 C CA . GLU A 1 94 ? -18.148 -3.464 1.900 1.00 84.94 94 GLU A CA 1
ATOM 744 C C . GLU A 1 94 ? -17.918 -2.012 1.441 1.00 84.94 94 GLU A C 1
ATOM 746 O O . GLU A 1 94 ? -17.925 -1.696 0.250 1.00 84.94 94 GLU A O 1
ATOM 751 N N . ARG A 1 95 ? -17.664 -1.092 2.383 1.00 87.25 95 ARG A N 1
ATOM 752 C CA . ARG A 1 95 ? -17.436 0.326 2.073 1.00 87.25 95 ARG A CA 1
ATOM 753 C C . ARG A 1 95 ? -15.964 0.653 1.903 1.00 87.25 95 ARG A C 1
ATOM 755 O O . ARG A 1 95 ? -15.108 0.196 2.657 1.00 87.25 95 ARG A O 1
ATOM 762 N N . ILE A 1 96 ? -15.668 1.525 0.944 1.00 89.31 96 ILE A N 1
ATOM 763 C CA . ILE A 1 96 ? -14.342 2.129 0.798 1.00 89.31 96 ILE A CA 1
ATOM 764 C C . ILE A 1 96 ? -14.194 3.202 1.881 1.00 89.31 96 ILE A C 1
ATOM 766 O O . ILE A 1 96 ? -14.936 4.181 1.889 1.00 89.31 96 ILE A O 1
ATOM 770 N N . LEU A 1 97 ? -13.242 3.010 2.793 1.00 90.44 97 LEU A N 1
ATOM 771 C CA . LEU A 1 97 ? -12.910 3.976 3.842 1.00 90.44 97 LEU A CA 1
ATOM 772 C C . LEU A 1 97 ? -11.923 5.023 3.329 1.00 90.44 97 LEU A C 1
ATOM 774 O O . LEU A 1 97 ? -12.067 6.211 3.600 1.00 90.44 97 LEU A O 1
ATOM 778 N N . ILE A 1 98 ? -10.904 4.575 2.595 1.00 90.75 98 ILE A N 1
ATOM 779 C CA . ILE A 1 98 ? -9.841 5.426 2.061 1.00 90.75 98 ILE A CA 1
ATOM 780 C C . ILE A 1 98 ? -9.580 4.988 0.625 1.00 90.75 98 ILE A C 1
ATOM 782 O O . ILE A 1 98 ? -9.404 3.803 0.368 1.00 90.75 98 ILE A O 1
ATOM 786 N N . SER A 1 99 ? -9.521 5.940 -0.301 1.00 93.31 99 SER A N 1
ATOM 787 C CA . SER A 1 99 ? -8.984 5.740 -1.648 1.00 93.31 99 SER A CA 1
ATOM 788 C C . SER A 1 99 ? -8.108 6.940 -1.982 1.00 93.31 99 SER A C 1
ATOM 790 O O . SER A 1 99 ? -8.579 8.079 -1.990 1.00 93.31 99 SER A O 1
ATOM 792 N N . LYS A 1 100 ? -6.808 6.702 -2.167 1.00 94.06 100 LYS A N 1
ATOM 793 C CA . LYS A 1 100 ? -5.823 7.748 -2.459 1.00 94.06 100 LYS A CA 1
ATOM 794 C C . LYS A 1 100 ? -4.833 7.304 -3.522 1.00 94.06 100 LYS A C 1
ATOM 796 O O . LYS A 1 100 ? -4.534 6.122 -3.680 1.00 94.06 100 LYS A O 1
ATOM 801 N N . ALA A 1 101 ? -4.303 8.295 -4.226 1.00 94.31 101 ALA A N 1
ATOM 802 C CA . ALA A 1 101 ? -3.269 8.136 -5.229 1.00 94.31 101 ALA A CA 1
ATOM 803 C C . ALA A 1 101 ? -2.091 9.059 -4.903 1.00 94.31 101 ALA A C 1
ATOM 805 O O . ALA A 1 101 ? -2.279 10.224 -4.554 1.00 94.31 101 ALA A O 1
ATOM 806 N N . TYR A 1 102 ? -0.878 8.530 -5.026 1.00 95.12 102 TYR A N 1
ATOM 807 C CA . TYR A 1 102 ? 0.368 9.237 -4.766 1.00 95.12 102 TYR A CA 1
ATOM 808 C C . TYR A 1 102 ? 1.240 9.190 -6.012 1.00 95.12 102 TYR A C 1
ATOM 810 O O . TYR A 1 102 ? 1.801 8.146 -6.356 1.00 95.12 102 TYR A O 1
ATOM 818 N N . ASP A 1 103 ? 1.366 10.329 -6.680 1.00 93.75 103 ASP A N 1
ATOM 819 C CA . ASP A 1 103 ? 2.249 10.464 -7.830 1.00 93.75 103 ASP A CA 1
ATOM 820 C C . ASP A 1 103 ? 3.702 10.602 -7.386 1.00 93.75 103 ASP A C 1
ATOM 822 O O . ASP A 1 103 ? 4.051 11.397 -6.508 1.00 93.75 103 ASP A O 1
ATOM 826 N N . PHE A 1 104 ? 4.582 9.840 -8.024 1.00 94.19 104 PHE A N 1
ATOM 827 C CA . PHE A 1 104 ? 6.008 9.887 -7.754 1.00 94.19 104 PHE A CA 1
ATOM 828 C C . PHE A 1 104 ? 6.824 9.719 -9.033 1.00 94.19 104 PHE A C 1
ATOM 830 O O . PHE A 1 104 ? 6.349 9.259 -10.075 1.00 94.19 104 PHE A O 1
ATOM 837 N N . ARG A 1 105 ? 8.088 10.151 -8.959 1.00 93.06 105 ARG A N 1
ATOM 838 C CA . ARG A 1 105 ? 8.988 10.169 -10.112 1.00 93.06 105 ARG A CA 1
ATOM 839 C C . ARG A 1 105 ? 10.147 9.194 -9.965 1.00 93.06 105 ARG A C 1
ATOM 841 O O . ARG A 1 105 ? 10.849 9.210 -8.955 1.00 93.06 105 ARG A O 1
ATOM 848 N N . GLY A 1 106 ?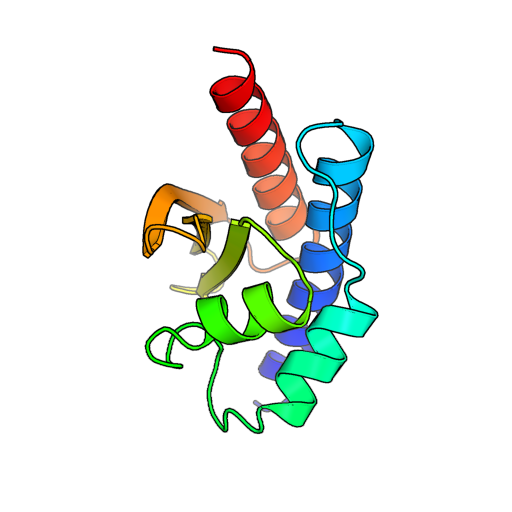 10.373 8.418 -11.024 1.00 90.31 106 GLY A N 1
ATOM 849 C CA . GLY A 1 106 ? 11.463 7.454 -11.161 1.00 90.31 106 GLY A CA 1
ATOM 850 C C . GLY A 1 106 ? 11.067 6.016 -10.821 1.00 90.31 106 GLY A C 1
ATOM 851 O O . GLY A 1 106 ? 10.685 5.700 -9.698 1.00 90.31 106 GLY A O 1
ATOM 852 N N . ASP A 1 107 ? 11.236 5.113 -11.783 1.00 89.62 107 ASP A N 1
ATOM 853 C CA . ASP A 1 107 ? 11.056 3.672 -11.595 1.00 89.62 107 ASP A CA 1
ATOM 854 C C . ASP A 1 107 ? 12.278 3.039 -10.901 1.00 89.62 107 ASP A C 1
ATOM 856 O O . ASP A 1 107 ? 13.073 2.331 -11.519 1.00 89.62 107 ASP A O 1
ATOM 860 N N . ASN A 1 108 ? 12.475 3.317 -9.610 1.00 90.50 108 ASN A N 1
ATOM 861 C CA . ASN A 1 108 ? 13.508 2.684 -8.784 1.00 90.50 108 ASN A CA 1
ATOM 862 C C . ASN A 1 108 ? 13.062 2.507 -7.325 1.00 90.50 108 ASN A C 1
ATOM 864 O O . ASN A 1 108 ? 12.152 3.181 -6.851 1.00 90.50 108 ASN A O 1
ATOM 868 N N . GLU A 1 109 ? 13.744 1.617 -6.600 1.00 89.81 109 GLU A N 1
ATOM 869 C CA . GLU A 1 109 ? 13.395 1.239 -5.222 1.00 89.81 109 GLU A CA 1
ATOM 870 C C . GLU A 1 109 ? 13.330 2.436 -4.266 1.00 89.81 109 GLU A C 1
ATOM 872 O O . GLU A 1 109 ? 12.404 2.542 -3.467 1.00 89.81 109 GLU A O 1
ATOM 877 N N . LYS A 1 110 ? 14.250 3.398 -4.403 1.00 93.56 110 LYS A N 1
ATOM 878 C CA . LYS A 1 110 ? 14.284 4.600 -3.560 1.00 93.56 110 LYS A CA 1
ATOM 879 C C . LYS A 1 110 ? 13.056 5.489 -3.766 1.00 93.56 110 LYS A C 1
ATOM 881 O O . LYS A 1 110 ? 12.542 6.050 -2.801 1.00 93.56 110 LYS A O 1
ATOM 886 N N . ALA A 1 111 ? 12.604 5.652 -5.007 1.00 93.12 111 ALA A N 1
ATOM 887 C CA . ALA A 1 111 ? 11.427 6.453 -5.324 1.00 93.12 111 ALA A CA 1
ATOM 888 C C . ALA A 1 111 ? 10.136 5.791 -4.820 1.00 93.12 111 ALA A C 1
ATOM 890 O O . ALA A 1 111 ? 9.312 6.462 -4.203 1.00 93.12 111 ALA A O 1
ATOM 891 N N . TRP A 1 112 ? 10.010 4.472 -4.993 1.00 93.75 112 TRP A N 1
ATOM 892 C CA . TRP A 1 112 ? 8.867 3.699 -4.496 1.00 93.75 112 TRP A CA 1
ATOM 893 C C . TRP A 1 112 ? 8.785 3.741 -2.968 1.00 93.75 112 TRP A C 1
ATOM 895 O O . TRP A 1 112 ? 7.722 4.000 -2.409 1.00 93.75 112 TRP A O 1
ATOM 905 N N . LEU A 1 113 ? 9.921 3.563 -2.286 1.00 94.25 113 LEU A N 1
ATOM 906 C CA . LEU A 1 113 ? 9.983 3.627 -0.827 1.00 94.25 113 LEU A CA 1
ATOM 907 C C . LEU A 1 113 ? 9.601 5.014 -0.298 1.00 94.25 113 LEU A C 1
ATOM 909 O O . LEU A 1 113 ? 8.873 5.117 0.684 1.00 94.25 113 LEU A O 1
ATOM 913 N N . ARG A 1 114 ? 10.041 6.090 -0.961 1.00 95.31 114 ARG A N 1
ATOM 914 C CA . ARG A 1 114 ? 9.639 7.460 -0.600 1.00 95.31 114 ARG A CA 1
ATOM 915 C C . ARG A 1 114 ? 8.141 7.691 -0.766 1.00 95.31 114 ARG A C 1
ATOM 917 O O . ARG A 1 114 ? 7.547 8.365 0.071 1.00 95.31 114 ARG A O 1
ATOM 924 N N . ALA A 1 115 ? 7.540 7.140 -1.819 1.00 95.00 115 ALA A N 1
ATOM 925 C CA . ALA A 1 115 ? 6.097 7.212 -2.013 1.00 95.00 115 ALA A CA 1
ATOM 926 C C . ALA A 1 115 ? 5.351 6.483 -0.881 1.00 95.00 115 ALA A C 1
ATOM 928 O O . ALA A 1 115 ? 4.442 7.062 -0.292 1.00 95.00 115 ALA A O 1
ATOM 929 N N . ALA A 1 116 ? 5.800 5.286 -0.482 1.00 94.50 116 ALA A N 1
ATOM 930 C CA . ALA A 1 116 ? 5.225 4.587 0.670 1.00 94.50 116 ALA A CA 1
ATOM 931 C C . ALA A 1 116 ? 5.431 5.337 1.996 1.00 94.50 116 ALA A C 1
ATOM 933 O O . ALA A 1 116 ? 4.503 5.438 2.787 1.00 94.50 116 ALA A O 1
ATOM 934 N N . GLN A 1 117 ? 6.608 5.921 2.234 1.00 94.88 117 GLN A N 1
ATOM 935 C CA . GLN A 1 117 ? 6.861 6.762 3.414 1.00 94.88 117 GLN A CA 1
ATOM 936 C C . GLN A 1 117 ? 5.895 7.946 3.496 1.00 94.88 117 GLN A C 1
ATOM 938 O O . GLN A 1 117 ? 5.369 8.253 4.567 1.00 94.88 117 GLN A O 1
ATOM 943 N N . TYR A 1 118 ? 5.663 8.614 2.364 1.00 94.88 118 TYR A N 1
ATOM 944 C CA . TYR A 1 118 ? 4.712 9.715 2.292 1.00 94.88 118 TYR A CA 1
ATOM 945 C C . TYR A 1 118 ? 3.285 9.232 2.564 1.00 94.88 118 TYR A C 1
ATOM 947 O O . TYR A 1 118 ? 2.588 9.850 3.364 1.00 94.88 118 TYR A O 1
ATOM 955 N N . MET A 1 119 ? 2.883 8.114 1.958 1.00 94.25 119 MET A N 1
ATOM 956 C CA . MET A 1 119 ? 1.575 7.497 2.169 1.00 94.25 119 MET A CA 1
ATOM 957 C C . MET A 1 119 ? 1.339 7.115 3.635 1.00 94.25 119 MET A C 1
ATOM 959 O O . MET A 1 119 ? 0.310 7.481 4.187 1.00 94.25 119 MET A O 1
ATOM 963 N N . ILE A 1 120 ? 2.305 6.481 4.309 1.00 93.12 120 ILE A N 1
ATOM 964 C CA . ILE A 1 120 ? 2.205 6.168 5.744 1.00 93.12 120 ILE A CA 1
ATOM 965 C C . ILE A 1 120 ? 2.057 7.443 6.576 1.00 93.12 120 ILE A C 1
ATOM 967 O O . ILE A 1 120 ? 1.248 7.491 7.498 1.00 93.12 120 ILE A O 1
ATOM 971 N N . ARG A 1 121 ? 2.823 8.495 6.268 1.00 93.44 121 ARG A N 1
ATOM 972 C CA . ARG A 1 121 ? 2.709 9.775 6.979 1.00 93.44 121 ARG A CA 1
ATOM 973 C C . ARG A 1 121 ? 1.324 10.401 6.805 1.00 93.44 121 ARG A C 1
ATOM 975 O O . ARG A 1 121 ? 0.778 10.917 7.772 1.00 93.44 121 ARG A O 1
ATOM 982 N N . ASP A 1 122 ? 0.786 10.362 5.595 1.00 92.94 122 ASP A N 1
ATOM 983 C CA . ASP A 1 122 ? -0.553 10.859 5.280 1.00 92.94 122 ASP A CA 1
ATOM 984 C C . ASP A 1 122 ? -1.643 10.023 5.976 1.00 92.94 122 ASP A C 1
ATOM 986 O O . ASP A 1 122 ? -2.540 10.582 6.601 1.00 92.94 122 ASP A O 1
ATOM 990 N N . LEU A 1 123 ? -1.504 8.691 5.986 1.00 89.88 123 LEU A N 1
ATOM 991 C CA . LEU A 1 123 ? -2.381 7.773 6.721 1.00 89.88 123 LEU A CA 1
ATOM 992 C C . LEU A 1 123 ? -2.409 8.088 8.223 1.00 89.88 123 LEU A C 1
ATOM 994 O O . LEU A 1 123 ? -3.480 8.172 8.816 1.00 89.88 123 LEU A O 1
ATOM 998 N N . ARG A 1 124 ? -1.238 8.329 8.828 1.00 90.31 124 ARG A N 1
ATOM 999 C CA . ARG A 1 124 ? -1.134 8.746 10.237 1.00 90.31 124 ARG A CA 1
ATOM 1000 C C . ARG A 1 124 ? -1.866 10.055 10.511 1.00 90.31 124 ARG A C 1
ATOM 1002 O O . ARG A 1 124 ? -2.447 10.187 11.578 1.00 90.31 124 ARG A O 1
ATOM 1009 N N . GLY A 1 125 ? -1.809 11.005 9.577 1.00 89.38 125 GLY A N 1
ATOM 1010 C CA . GLY A 1 125 ? -2.520 12.277 9.693 1.00 89.38 125 GLY A CA 1
ATOM 1011 C C . GLY A 1 125 ? -4.033 12.083 9.712 1.00 89.38 125 GLY A C 1
ATOM 1012 O O . GLY A 1 125 ? -4.690 12.587 10.608 1.00 89.38 125 GLY A O 1
ATOM 1013 N N . MET A 1 126 ? -4.561 11.280 8.785 1.00 86.38 126 MET A N 1
ATOM 1014 C CA . MET A 1 126 ? -6.005 11.021 8.677 1.00 86.38 126 MET A CA 1
ATOM 1015 C C . MET A 1 126 ? -6.588 10.242 9.859 1.00 86.38 126 MET A C 1
ATOM 1017 O O . MET A 1 126 ? -7.773 10.344 10.132 1.00 86.38 126 MET A O 1
ATOM 1021 N N . MET A 1 127 ? -5.778 9.418 10.524 1.00 77.19 127 MET A N 1
ATOM 1022 C CA . MET A 1 127 ? -6.221 8.611 11.664 1.00 77.19 127 MET A CA 1
ATOM 1023 C C . MET A 1 127 ? -6.071 9.310 13.019 1.00 77.19 127 MET A C 1
ATOM 1025 O O . MET A 1 127 ? -6.489 8.758 14.034 1.00 77.19 127 MET A O 1
ATOM 1029 N N . ALA A 1 128 ? -5.407 10.466 13.053 1.00 73.12 128 ALA A N 1
ATOM 1030 C CA . ALA A 1 128 ? -5.221 11.261 14.262 1.00 73.12 128 ALA A CA 1
ATOM 1031 C C . ALA A 1 128 ? -6.291 12.359 14.430 1.00 73.12 128 ALA A C 1
ATOM 1033 O O . ALA A 1 128 ? -6.251 13.074 15.432 1.00 73.12 128 ALA A O 1
ATOM 1034 N N . GLU A 1 129 ? -7.201 12.497 13.462 1.00 53.03 129 GLU A N 1
ATOM 1035 C CA . GLU A 1 129 ? -8.392 13.363 13.495 1.00 53.03 129 GLU A CA 1
ATOM 1036 C C . GLU A 1 129 ? -9.632 12.582 13.946 1.00 53.03 129 GLU A C 1
ATOM 1038 O O . GLU A 1 129 ? -10.454 13.185 14.674 1.00 53.03 129 GLU A O 1
#

InterPro domains:
  IPR021698 Protein of unknown function DUF2380 [PF11684] (4-122)

Organism: NCBI:txid2792791

Sequence (129 aa):
MPGGQERNQKMLDKLTRYIGDSIHQAGLYQVVSQNQVNRAVEDAHLGTDIRNCNLCEYDLARQVEGEKVMTGWIYKMSILVLTMHIEIKNVTDERILISKAYDFRGDNEKAWLRAAQYMIRDLRGMMAE

Foldseek 3Di:
DVVVVVVVVVLVVVLVVVLQVLCVVLVPDDRQDVVLLVVLVVVVPQVDDPVVSVLVQLVSCVSSVHQKGKDWDWDDPDQFKIKIWIWIAGSPVRGTPDTDIFIWTGPDSVGSVVSSVVVSVVSSVVSVD

Secondary structure (DSSP, 8-state):
-THHHHHHHHHHHHHHHHHHHHHHHTTS-PPPPHHHHHHHHHHTT-SS-GGGSTTHHHHHHHHTT-SEEEEEEEEESSSSEEEEEEEEEETTT--EEEEEEEEEE-SSHHHHHHHHHHHHHHHHHHT--